Protein AF-A0A2M7Y7U0-F1 (afdb_monomer_lite)

pLDDT: mean 87.21, std 17.83, range [38.22, 98.69]

Structure (mmCIF, N/CA/C/O backbone):
data_AF-A0A2M7Y7U0-F1
#
_entry.id   AF-A0A2M7Y7U0-F1
#
loop_
_atom_site.group_PDB
_atom_site.id
_atom_site.type_symbol
_atom_site.label_atom_id
_atom_site.label_alt_id
_atom_site.label_comp_id
_atom_site.label_asym_id
_atom_site.label_entity_id
_atom_site.label_seq_id
_atom_site.pdbx_PDB_ins_code
_atom_site.Cartn_x
_atom_site.Cartn_y
_atom_site.Cartn_z
_atom_site.occupancy
_atom_site.B_iso_or_equiv
_atom_site.auth_seq_id
_atom_site.auth_comp_id
_atom_site.auth_asym_id
_atom_site.auth_atom_id
_atom_site.pdbx_PDB_model_num
ATOM 1 N N . MET A 1 1 ? -38.685 78.763 35.227 1.00 42.66 1 MET A N 1
ATOM 2 C CA . MET A 1 1 ? -39.123 77.569 34.474 1.00 42.66 1 MET A CA 1
ATOM 3 C C . MET A 1 1 ? -37.914 77.037 33.711 1.00 42.66 1 MET A C 1
ATOM 5 O O . MET A 1 1 ? -37.589 77.558 32.658 1.00 42.66 1 MET A O 1
ATOM 9 N N . PHE A 1 2 ? -37.177 76.101 34.312 1.00 38.22 2 PHE A N 1
ATOM 10 C CA . PHE A 1 2 ? -35.985 75.460 33.735 1.00 38.22 2 PHE A CA 1
ATOM 11 C C . PHE A 1 2 ? -36.351 74.015 33.364 1.00 38.22 2 PHE A C 1
ATOM 13 O O . PHE A 1 2 ? -36.907 73.332 34.226 1.00 38.22 2 PHE A O 1
ATOM 20 N N . PRO A 1 3 ? -36.079 73.515 32.145 1.00 48.22 3 PRO A N 1
ATOM 21 C CA . PRO A 1 3 ? -36.340 72.117 31.837 1.00 48.22 3 PRO A CA 1
ATOM 22 C C . PRO A 1 3 ? -35.183 71.221 32.308 1.00 48.22 3 PRO A C 1
ATOM 24 O O . PRO A 1 3 ? -34.016 71.432 31.979 1.00 48.22 3 PRO A O 1
ATOM 27 N N . MET A 1 4 ? -35.547 70.201 33.086 1.00 42.66 4 MET A N 1
ATOM 28 C CA . MET A 1 4 ? -34.700 69.107 33.566 1.00 42.66 4 MET A CA 1
ATOM 29 C C . MET A 1 4 ? -34.208 68.247 32.388 1.00 42.66 4 MET A C 1
ATOM 31 O O . MET A 1 4 ? -35.008 67.704 31.625 1.00 42.66 4 MET A O 1
ATOM 35 N N . LYS A 1 5 ? -32.887 68.092 32.255 1.00 38.41 5 LYS A N 1
ATOM 36 C CA . LYS A 1 5 ? -32.236 67.154 31.324 1.00 38.41 5 LYS A CA 1
ATOM 37 C C . LYS A 1 5 ? -32.428 65.719 31.835 1.00 38.41 5 LYS A C 1
ATOM 39 O O . LYS A 1 5 ? -31.936 65.381 32.907 1.00 38.41 5 LYS A O 1
ATOM 44 N N . LYS A 1 6 ? -33.128 64.873 31.074 1.00 44.12 6 LYS A N 1
ATOM 45 C CA . LYS A 1 6 ? -33.209 63.423 31.324 1.00 44.12 6 LYS A CA 1
ATOM 46 C C . LYS A 1 6 ? -31.937 62.763 30.782 1.00 44.12 6 LYS A C 1
ATOM 48 O O . LYS A 1 6 ? -31.670 62.853 29.588 1.00 44.12 6 LYS A O 1
ATOM 53 N N . ILE A 1 7 ? -31.151 62.135 31.653 1.00 47.06 7 ILE A N 1
ATOM 54 C CA . ILE A 1 7 ? -29.975 61.345 31.269 1.00 47.06 7 ILE A CA 1
ATOM 55 C C . ILE A 1 7 ? -30.463 59.934 30.930 1.00 47.06 7 ILE A C 1
ATOM 57 O O . ILE A 1 7 ? -31.033 59.254 31.780 1.00 47.06 7 ILE A O 1
ATOM 61 N N . LEU A 1 8 ? -30.274 59.516 29.679 1.00 44.09 8 LEU A N 1
ATOM 62 C CA . LEU A 1 8 ? -30.563 58.164 29.206 1.00 44.09 8 LEU A CA 1
ATOM 63 C C . LEU A 1 8 ? -29.314 57.300 29.456 1.00 44.09 8 LEU A C 1
ATOM 65 O O . LEU A 1 8 ? -28.297 57.480 28.790 1.00 44.09 8 LEU A O 1
ATOM 69 N N . ALA A 1 9 ? -29.360 56.395 30.433 1.00 41.88 9 ALA A N 1
ATOM 70 C CA . ALA A 1 9 ? -28.296 55.418 30.651 1.00 41.88 9 ALA A CA 1
ATOM 71 C C . ALA A 1 9 ? -28.476 54.258 29.657 1.00 41.88 9 ALA A C 1
ATOM 73 O O . ALA A 1 9 ? -29.446 53.511 29.748 1.00 41.88 9 ALA A O 1
ATOM 74 N N . SER A 1 10 ? -27.569 54.133 28.686 1.00 42.41 10 SER A N 1
ATOM 75 C CA . SER A 1 10 ? -27.528 52.991 27.764 1.00 42.41 10 SER A CA 1
ATOM 76 C C . SER A 1 10 ? -26.627 51.904 28.342 1.00 42.41 10 SER A C 1
ATOM 78 O O . SER A 1 10 ? -25.429 52.117 28.516 1.00 42.41 10 SER A O 1
ATOM 80 N N . THR A 1 11 ? -27.195 50.742 28.652 1.00 45.94 11 THR A N 1
ATOM 81 C CA . THR A 1 11 ? -26.442 49.556 29.072 1.00 45.94 11 THR A CA 1
ATOM 82 C C . THR A 1 11 ? -25.907 48.851 27.827 1.00 45.94 11 THR A C 1
ATOM 84 O O . THR A 1 11 ? -26.670 48.269 27.062 1.00 45.94 11 THR A O 1
ATOM 87 N N . VAL A 1 12 ? -24.594 48.908 27.602 1.00 49.81 12 VAL A N 1
ATOM 88 C CA . VAL A 1 12 ? -23.922 48.082 26.590 1.00 49.81 12 VAL A CA 1
ATOM 89 C C . VAL A 1 12 ? -23.728 46.690 27.188 1.00 49.81 12 VAL A C 1
ATOM 91 O O . VAL A 1 12 ? -22.936 46.514 28.112 1.00 49.81 12 VAL A O 1
ATOM 94 N N . ALA A 1 13 ? -24.471 45.703 26.689 1.00 49.19 13 ALA A N 1
ATOM 95 C CA . ALA A 1 13 ? -24.223 44.298 26.988 1.00 49.19 13 ALA A CA 1
ATOM 96 C C . ALA A 1 13 ? -23.039 43.819 26.137 1.00 49.19 13 ALA A C 1
ATOM 98 O O . ALA A 1 13 ? -23.137 43.702 24.916 1.00 49.19 13 ALA A O 1
ATOM 99 N N . LEU A 1 14 ? -21.904 43.580 26.788 1.00 46.22 14 LEU A N 1
ATOM 100 C CA . LEU A 1 14 ? -20.705 43.041 26.161 1.00 46.22 14 LEU A CA 1
ATOM 101 C C . LEU A 1 14 ? -20.873 41.518 26.024 1.00 46.22 14 LEU A C 1
ATOM 103 O O . LEU A 1 14 ? -20.758 40.792 27.010 1.00 46.22 14 LEU A O 1
ATOM 107 N N . LEU A 1 15 ? -21.181 41.031 24.815 1.00 49.97 15 LEU A N 1
ATOM 108 C CA . LEU A 1 15 ? -21.074 39.604 24.501 1.00 49.97 15 LEU A CA 1
ATOM 109 C C . LEU A 1 15 ? -19.588 39.227 24.517 1.00 49.97 15 LEU A C 1
ATOM 111 O O . LEU A 1 15 ? -18.849 39.530 23.582 1.00 49.97 15 LEU A O 1
ATOM 115 N N . MET A 1 16 ? -19.150 38.561 25.581 1.00 54.00 16 MET A N 1
ATOM 116 C CA . MET A 1 16 ? -17.858 37.885 25.597 1.00 54.00 16 MET A CA 1
ATOM 117 C C . MET A 1 16 ? -17.979 36.612 24.757 1.00 54.00 16 MET A C 1
ATOM 119 O O . MET A 1 16 ? -18.602 35.640 25.183 1.00 54.00 16 MET A O 1
ATOM 123 N N . ALA A 1 17 ? -17.403 36.616 23.556 1.00 58.66 17 ALA A N 1
ATOM 124 C CA . ALA A 1 17 ? -17.179 35.390 22.803 1.00 58.66 17 ALA A CA 1
ATOM 125 C C . ALA A 1 17 ? -16.131 34.556 23.556 1.00 58.66 17 ALA A C 1
ATOM 127 O O . ALA A 1 17 ? -14.958 34.925 23.612 1.00 58.66 17 ALA A O 1
ATOM 128 N N . ALA A 1 18 ? -16.560 33.460 24.182 1.00 58.12 18 ALA A N 1
ATOM 129 C CA . ALA A 1 18 ? -15.629 32.510 24.770 1.00 58.12 18 ALA A CA 1
ATOM 130 C C . ALA A 1 18 ? -14.820 31.836 23.642 1.00 58.12 18 ALA A C 1
ATOM 132 O O . ALA A 1 18 ? -15.411 31.423 22.639 1.00 58.12 18 ALA A O 1
ATOM 133 N N . PRO A 1 19 ? -13.489 31.709 23.771 1.00 55.38 19 PRO A N 1
ATOM 134 C CA . PRO A 1 19 ? -12.697 30.951 22.815 1.00 55.38 19 PRO A CA 1
ATOM 135 C C . PRO A 1 19 ? -13.148 29.484 22.836 1.00 55.38 19 PRO A C 1
ATOM 137 O O . PRO A 1 19 ? -13.142 28.839 23.884 1.00 55.38 19 PRO A O 1
ATOM 140 N N . SER A 1 20 ? -13.550 28.952 21.679 1.00 56.59 20 SER A N 1
ATOM 141 C CA . SER A 1 20 ? -13.711 27.505 21.511 1.00 56.59 20 SER A CA 1
ATOM 142 C C . SER A 1 20 ? -12.334 26.858 21.590 1.00 56.59 20 SER A C 1
ATOM 144 O O . SER A 1 20 ? -11.512 27.025 20.693 1.00 56.59 20 SER A O 1
ATOM 146 N N . PHE A 1 21 ? -12.074 26.122 22.666 1.00 58.19 21 PHE A N 1
ATOM 147 C CA . PHE A 1 21 ? -10.962 25.182 22.706 1.00 58.19 21 PHE A CA 1
ATOM 148 C C . PHE A 1 21 ? -11.354 23.953 21.882 1.00 58.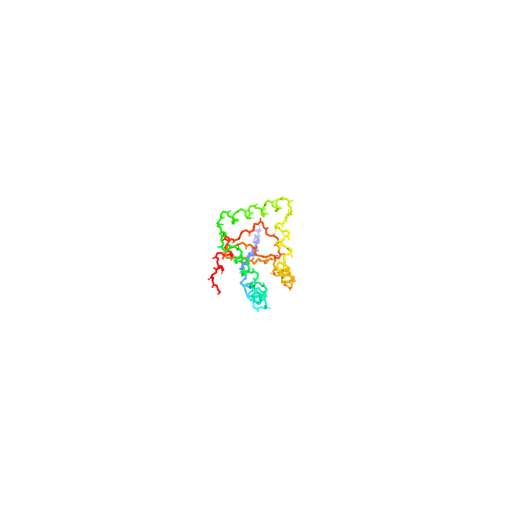19 21 PHE A C 1
ATOM 150 O O . PHE A 1 21 ? -12.390 23.344 22.142 1.00 58.19 21 PHE A O 1
ATOM 157 N N . ALA A 1 22 ? -10.539 23.589 20.889 1.00 58.53 22 ALA A N 1
ATOM 158 C CA . ALA A 1 22 ? -10.675 22.304 20.214 1.00 58.53 22 ALA A CA 1
ATOM 159 C C . ALA A 1 22 ? -10.542 21.191 21.267 1.00 58.53 22 ALA A C 1
ATOM 161 O O . ALA A 1 22 ? -9.503 21.059 21.914 1.00 58.53 22 ALA A O 1
ATOM 162 N N . SER A 1 23 ? -11.615 20.439 21.498 1.00 58.38 23 SER A N 1
ATOM 163 C CA . SER A 1 23 ? -11.647 19.377 22.501 1.00 58.38 23 SER A CA 1
ATOM 164 C C . SER A 1 23 ? -10.679 18.253 22.128 1.00 58.38 23 SER A C 1
ATOM 166 O O . SER A 1 23 ? -10.676 17.811 20.983 1.00 58.38 23 SER A O 1
ATOM 168 N N . THR A 1 24 ? -9.934 17.710 23.092 1.00 59.53 24 THR A N 1
ATOM 169 C CA . THR A 1 24 ? -9.124 16.478 22.949 1.00 59.53 24 THR A CA 1
ATOM 170 C C . THR A 1 24 ? -9.960 15.204 22.741 1.00 59.53 24 THR A C 1
ATOM 172 O O . THR A 1 24 ? -9.412 14.112 22.622 1.00 59.53 24 THR A O 1
ATOM 175 N N . ASP A 1 25 ? -11.285 15.336 22.676 1.00 74.12 25 ASP A N 1
ATOM 176 C CA . ASP A 1 25 ? -12.274 14.255 22.616 1.00 74.12 25 ASP A CA 1
ATOM 177 C C . ASP A 1 25 ? -12.074 13.309 21.413 1.00 74.12 25 ASP A C 1
ATOM 179 O O . ASP A 1 25 ? -12.295 12.100 21.505 1.00 74.12 25 ASP A O 1
ATOM 183 N N . TYR A 1 26 ? -11.539 13.826 20.299 1.00 82.56 26 TYR A N 1
ATOM 184 C CA . TYR A 1 26 ? -11.230 13.017 19.116 1.00 82.56 26 TYR A CA 1
ATOM 185 C C . TYR A 1 26 ? -10.093 12.013 19.353 1.00 82.56 26 TYR A C 1
ATOM 187 O O . TYR A 1 26 ? -10.113 10.935 18.765 1.00 82.56 26 TYR A O 1
ATOM 195 N N . VAL A 1 27 ? -9.124 12.316 20.229 1.00 88.44 27 VAL A N 1
ATOM 196 C CA . VAL A 1 27 ? -8.002 11.403 20.516 1.00 88.44 27 VAL A CA 1
ATOM 197 C C . VAL A 1 27 ? -8.529 10.129 21.166 1.00 88.44 27 VAL A C 1
ATOM 199 O O . VAL A 1 27 ? -8.245 9.036 20.689 1.00 88.44 27 VAL A O 1
ATOM 202 N N . SER A 1 28 ? -9.384 10.261 22.186 1.00 89.12 28 SER A N 1
ATOM 203 C CA . S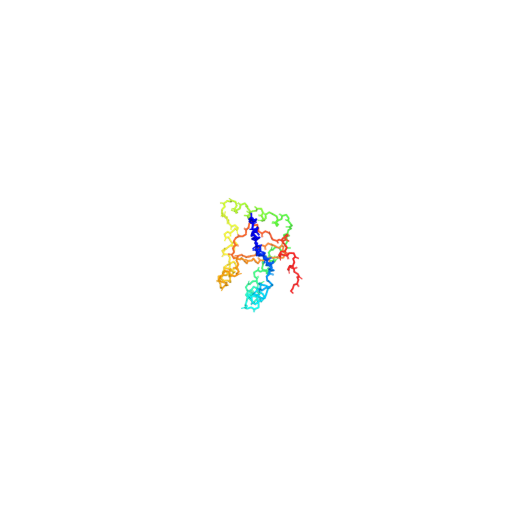ER A 1 28 ? -9.992 9.102 22.851 1.00 89.12 28 SER A CA 1
ATOM 204 C C . SER A 1 28 ? -10.885 8.295 21.903 1.00 89.12 28 SER A C 1
ATOM 206 O O . SER A 1 28 ? -10.927 7.067 21.983 1.00 89.12 28 SER A O 1
ATOM 208 N N . ALA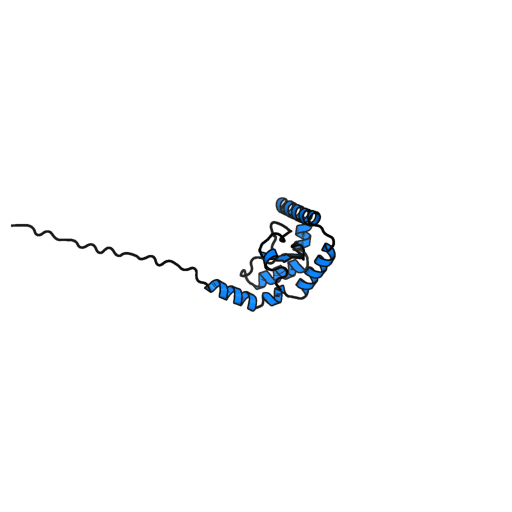 A 1 29 ? -11.595 8.961 20.986 1.00 89.69 29 ALA A N 1
ATOM 209 C CA . ALA A 1 29 ? -12.388 8.280 19.966 1.00 89.69 29 ALA A CA 1
ATOM 210 C C . ALA A 1 29 ? -11.509 7.452 19.009 1.00 89.69 29 ALA A C 1
ATOM 212 O O . ALA A 1 29 ? -11.833 6.295 18.737 1.00 89.69 29 ALA A O 1
ATOM 213 N N . ILE A 1 30 ? -10.375 8.000 18.560 1.00 90.44 30 ILE A N 1
ATOM 214 C CA . ILE A 1 30 ? -9.406 7.289 17.711 1.00 90.44 30 ILE A CA 1
ATOM 215 C C . ILE A 1 30 ? -8.767 6.123 18.474 1.00 90.44 30 ILE A C 1
ATOM 217 O O . ILE A 1 30 ? -8.688 5.017 17.945 1.00 90.44 30 ILE A O 1
ATOM 221 N N . GLU A 1 31 ? -8.366 6.318 19.731 1.00 91.38 31 GLU A N 1
ATOM 222 C CA . GLU A 1 31 ? -7.812 5.243 20.566 1.00 91.38 31 GLU A CA 1
ATOM 223 C C . GLU A 1 31 ? -8.798 4.079 20.719 1.00 91.38 31 GLU A C 1
ATOM 225 O O . GLU A 1 31 ? -8.415 2.915 20.585 1.00 91.38 31 GLU A O 1
ATOM 230 N N . LYS A 1 32 ? -10.083 4.382 20.937 1.00 91.44 32 LYS A N 1
ATOM 231 C CA . LYS A 1 32 ? -11.149 3.373 20.997 1.00 91.44 32 LYS A CA 1
ATOM 232 C C . LYS A 1 32 ? -11.356 2.670 19.661 1.00 91.44 32 LYS A C 1
ATOM 234 O O . LYS A 1 32 ? -11.551 1.462 19.671 1.00 91.44 32 LYS A O 1
ATOM 239 N N . LEU A 1 33 ? -11.296 3.382 18.536 1.00 91.38 33 LEU A N 1
ATOM 240 C CA . LEU A 1 33 ? -11.374 2.778 17.202 1.00 91.38 33 LEU A CA 1
ATOM 241 C C . LEU A 1 33 ? -10.224 1.784 16.981 1.00 91.38 33 LEU A C 1
ATOM 243 O O . LEU A 1 33 ? -10.451 0.641 16.585 1.00 91.38 33 LEU A O 1
ATOM 247 N N . VAL A 1 34 ? -8.993 2.193 17.306 1.00 90.69 34 VAL A N 1
ATOM 248 C CA . VAL A 1 34 ? -7.797 1.347 17.180 1.00 90.69 34 VAL A CA 1
ATOM 249 C C . VAL A 1 34 ? -7.901 0.113 18.079 1.00 90.69 34 VAL A C 1
ATOM 251 O O . VAL A 1 34 ? -7.676 -1.010 17.617 1.00 90.69 34 VAL A O 1
ATOM 254 N N . ALA A 1 35 ? -8.277 0.301 19.346 1.00 90.06 35 ALA A N 1
ATOM 255 C CA . ALA A 1 35 ? -8.461 -0.784 20.310 1.00 90.06 35 ALA A CA 1
ATOM 256 C C . ALA A 1 35 ? -9.682 -1.670 20.001 1.00 90.06 35 ALA A C 1
ATOM 258 O O . ALA A 1 35 ? -9.709 -2.837 20.385 1.00 90.06 35 ALA A O 1
ATOM 259 N N . GLY A 1 36 ? -10.678 -1.129 19.298 1.00 88.19 36 GLY A N 1
ATOM 260 C CA . GLY A 1 36 ? -11.968 -1.754 19.008 1.00 88.19 36 GLY A CA 1
ATOM 261 C C . GLY A 1 36 ? -11.964 -2.768 17.866 1.00 88.19 36 GLY A C 1
ATOM 262 O O . GLY A 1 36 ? -13.024 -3.267 17.507 1.00 88.19 36 GLY A O 1
ATOM 263 N N . GLY A 1 37 ? -10.800 -3.088 17.297 1.00 87.62 37 GLY A N 1
ATOM 264 C CA . GLY A 1 37 ? -10.657 -4.147 16.294 1.00 87.62 37 GLY A CA 1
ATOM 265 C C . GLY A 1 37 ? -9.713 -3.788 15.157 1.00 87.62 37 GLY A C 1
ATOM 266 O O . GLY A 1 37 ? -9.014 -4.672 14.664 1.00 87.62 37 GLY A O 1
ATOM 267 N N . LEU A 1 38 ? -9.592 -2.497 14.824 1.00 92.00 38 LEU A N 1
ATOM 268 C CA . LEU A 1 38 ? -8.775 -2.041 13.697 1.00 92.00 38 LEU A CA 1
ATOM 269 C C . LEU A 1 38 ? -7.321 -2.522 13.813 1.00 92.00 38 LEU A C 1
ATOM 271 O O . LEU A 1 38 ? -6.757 -2.998 12.831 1.00 92.00 38 LEU A O 1
ATOM 275 N N . LYS A 1 39 ? -6.732 -2.497 15.020 1.00 91.75 39 LYS A N 1
ATOM 276 C CA . LYS A 1 39 ? -5.371 -3.015 15.249 1.00 91.75 39 LYS A CA 1
ATOM 277 C C . LYS A 1 39 ? -5.227 -4.498 14.884 1.00 91.75 39 LYS A C 1
ATOM 279 O O . LYS A 1 39 ? -4.209 -4.890 14.322 1.00 91.75 39 LYS A O 1
ATOM 284 N N . ALA A 1 40 ? -6.215 -5.326 15.218 1.00 93.62 40 ALA A N 1
ATOM 285 C CA . ALA A 1 40 ? -6.175 -6.755 14.915 1.00 93.62 40 ALA A CA 1
ATOM 286 C C . ALA A 1 40 ? -6.366 -7.017 13.414 1.00 93.62 40 ALA A C 1
ATOM 288 O O . ALA A 1 40 ? -5.718 -7.902 12.859 1.00 93.62 40 ALA A O 1
ATOM 289 N N . GLU A 1 41 ? -7.208 -6.225 12.751 1.00 95.44 41 GLU A N 1
ATOM 290 C CA . GLU A 1 41 ? -7.464 -6.342 11.314 1.00 95.44 41 GLU A CA 1
ATOM 291 C C . GLU A 1 41 ? -6.237 -5.967 10.474 1.00 95.44 41 GLU A C 1
ATOM 293 O O . GLU A 1 41 ? -5.896 -6.696 9.542 1.00 95.44 41 GLU A O 1
ATOM 298 N N . ILE A 1 42 ? -5.518 -4.894 10.821 1.00 89.88 42 ILE A N 1
ATOM 299 C CA . ILE A 1 42 ? -4.288 -4.512 10.102 1.00 89.88 42 ILE A CA 1
ATOM 300 C C . ILE A 1 42 ? -3.094 -5.423 10.431 1.00 89.88 42 ILE A C 1
ATOM 302 O O . ILE A 1 42 ? -2.148 -5.500 9.654 1.00 89.88 42 ILE A O 1
ATOM 306 N N . ALA A 1 43 ? -3.142 -6.154 11.550 1.00 92.06 43 ALA A N 1
ATOM 307 C CA . ALA A 1 43 ? -2.145 -7.160 11.927 1.00 92.06 43 ALA A CA 1
ATOM 308 C C . ALA A 1 43 ? -2.524 -8.588 11.482 1.00 92.06 43 ALA A C 1
ATOM 310 O O . ALA A 1 43 ? -1.886 -9.560 11.900 1.00 92.06 43 ALA A O 1
ATOM 311 N N . ALA A 1 44 ? -3.571 -8.741 10.666 1.00 96.44 44 ALA A N 1
ATOM 312 C CA . ALA A 1 44 ? -4.061 -10.048 10.256 1.00 96.44 44 ALA A CA 1
ATOM 313 C C . ALA A 1 44 ? -3.000 -10.842 9.465 1.00 96.44 44 ALA A C 1
ATOM 315 O O . ALA A 1 44 ? -2.209 -10.256 8.719 1.00 96.44 44 ALA A O 1
ATOM 316 N N . PRO A 1 45 ? -3.001 -12.190 9.543 1.00 96.50 45 PRO A N 1
ATOM 317 C CA . PRO A 1 45 ? -2.015 -13.021 8.849 1.00 96.50 45 PRO A CA 1
ATOM 318 C C . PRO A 1 45 ? -1.911 -12.763 7.341 1.00 96.50 45 PRO A C 1
ATOM 320 O O . PRO A 1 45 ? -0.813 -12.826 6.797 1.00 96.50 45 PRO A O 1
ATOM 323 N N . VAL A 1 46 ? -3.029 -12.433 6.682 1.00 96.12 46 VAL A N 1
ATOM 324 C CA . VAL A 1 46 ? -3.063 -12.100 5.247 1.00 96.12 46 VAL A CA 1
ATOM 325 C C . VAL A 1 46 ? -2.251 -10.842 4.922 1.00 96.12 46 VAL A C 1
ATOM 327 O O . VAL A 1 46 ? -1.528 -10.825 3.931 1.00 96.12 46 VAL A O 1
ATOM 330 N N . VAL A 1 47 ? -2.292 -9.829 5.795 1.00 97.25 47 VAL A N 1
ATOM 331 C CA . VAL A 1 47 ? -1.523 -8.585 5.645 1.00 97.25 47 VAL A CA 1
ATOM 332 C C . VAL A 1 47 ? -0.033 -8.880 5.773 1.00 97.25 47 VAL A C 1
ATOM 334 O O . VAL A 1 47 ? 0.764 -8.520 4.910 1.00 97.25 47 VAL A O 1
ATOM 337 N N . LEU A 1 48 ? 0.348 -9.607 6.827 1.00 96.19 48 LEU A N 1
ATOM 338 C CA . LEU A 1 48 ? 1.747 -9.948 7.087 1.00 96.19 48 LEU A CA 1
ATOM 339 C C . LEU A 1 48 ? 2.339 -10.856 6.002 1.00 96.19 48 LEU A C 1
ATOM 341 O O . LEU A 1 48 ? 3.522 -10.736 5.688 1.00 96.19 48 LEU A O 1
ATOM 345 N N . ALA A 1 49 ? 1.545 -11.776 5.451 1.00 97.31 49 ALA A N 1
ATOM 346 C CA . ALA A 1 49 ? 1.969 -12.632 4.351 1.00 97.31 49 ALA A CA 1
ATOM 347 C C . ALA A 1 49 ? 2.256 -11.812 3.085 1.00 97.31 49 ALA A C 1
ATOM 349 O O . ALA A 1 49 ? 3.346 -11.946 2.534 1.00 97.31 49 ALA A O 1
ATOM 350 N N . ALA A 1 50 ? 1.344 -10.913 2.700 1.00 97.94 50 ALA A N 1
ATOM 351 C CA . ALA A 1 50 ? 1.509 -10.058 1.526 1.00 97.94 50 ALA A CA 1
ATOM 352 C C . ALA A 1 50 ? 2.753 -9.156 1.632 1.00 97.94 50 ALA A C 1
ATOM 354 O O . ALA A 1 50 ? 3.547 -9.084 0.698 1.00 97.94 50 ALA A O 1
ATOM 355 N N . ILE A 1 51 ? 2.984 -8.538 2.800 1.00 97.50 51 ILE A N 1
ATOM 356 C CA . ILE A 1 51 ? 4.188 -7.724 3.042 1.00 97.50 51 ILE A CA 1
ATOM 357 C C . ILE A 1 51 ? 5.457 -8.564 2.870 1.00 97.50 51 ILE A C 1
ATOM 359 O O . ILE A 1 51 ? 6.410 -8.131 2.230 1.00 97.50 51 ILE A O 1
ATOM 363 N N . ARG A 1 52 ? 5.500 -9.768 3.455 1.00 97.88 52 ARG A N 1
ATOM 364 C CA . ARG A 1 52 ? 6.681 -10.645 3.373 1.00 97.88 52 ARG A CA 1
ATOM 365 C C . ARG A 1 52 ? 6.957 -11.100 1.947 1.00 97.88 52 ARG A C 1
ATOM 367 O O . ARG A 1 52 ? 8.118 -11.145 1.555 1.00 97.88 52 ARG A O 1
ATOM 374 N N . GLU A 1 53 ? 5.910 -11.438 1.206 1.00 98.38 53 GLU A N 1
ATOM 375 C CA . GLU A 1 53 ? 6.015 -11.839 -0.191 1.00 98.38 53 GLU A CA 1
ATOM 376 C C . GLU A 1 53 ? 6.582 -10.703 -1.046 1.00 98.38 53 GLU A C 1
ATOM 378 O O . GLU A 1 53 ? 7.609 -10.895 -1.698 1.00 98.38 53 GLU A O 1
ATOM 383 N N . GLN A 1 54 ? 5.999 -9.504 -0.967 1.00 98.50 54 GLN A N 1
ATOM 384 C CA . GLN A 1 54 ? 6.493 -8.364 -1.738 1.00 98.50 54 GLN A CA 1
ATOM 385 C C . GLN A 1 54 ? 7.901 -7.942 -1.298 1.00 98.50 54 GLN A C 1
ATOM 387 O O . GLN A 1 54 ? 8.753 -7.687 -2.142 1.00 98.50 54 GLN A O 1
ATOM 392 N N . ASN A 1 55 ? 8.208 -7.968 0.003 1.00 98.44 55 ASN A N 1
ATOM 393 C CA . ASN A 1 55 ? 9.567 -7.718 0.492 1.00 98.44 55 ASN A CA 1
ATOM 394 C C . ASN A 1 55 ? 10.596 -8.665 -0.133 1.00 98.44 55 ASN A C 1
ATOM 396 O O . ASN A 1 55 ? 11.690 -8.227 -0.479 1.00 98.44 55 ASN A O 1
ATOM 400 N N . ALA A 1 56 ? 10.262 -9.950 -0.278 1.00 98.38 56 ALA A N 1
ATOM 401 C CA . ALA A 1 56 ? 11.154 -10.918 -0.905 1.00 98.38 56 ALA A CA 1
ATOM 402 C C . ALA A 1 56 ? 11.346 -10.631 -2.403 1.00 98.38 56 ALA A C 1
ATOM 404 O O . ALA A 1 56 ? 12.467 -10.725 -2.899 1.00 98.38 56 ALA A O 1
ATOM 405 N N . GLN A 1 57 ? 10.279 -10.243 -3.107 1.00 98.06 57 GLN A N 1
ATOM 406 C CA . GLN A 1 57 ? 10.338 -9.864 -4.524 1.00 98.06 57 GLN A CA 1
ATOM 407 C C . GLN A 1 57 ? 11.142 -8.574 -4.742 1.00 98.06 57 GLN A C 1
ATOM 409 O O . GLN A 1 57 ? 11.883 -8.457 -5.716 1.00 98.06 57 GLN A O 1
ATOM 414 N N . HIS A 1 58 ? 11.035 -7.625 -3.814 1.00 98.25 58 HIS A N 1
ATOM 415 C CA . HIS A 1 58 ? 11.650 -6.303 -3.906 1.00 98.25 58 HIS A CA 1
ATOM 416 C C . HIS A 1 58 ? 13.033 -6.206 -3.248 1.00 98.25 58 HIS A C 1
ATOM 418 O O . HIS A 1 58 ? 13.636 -5.138 -3.252 1.00 98.25 58 HIS A O 1
ATOM 424 N N . ALA A 1 59 ? 13.576 -7.307 -2.720 1.00 97.56 59 ALA A N 1
ATOM 425 C CA . ALA A 1 59 ? 14.818 -7.306 -1.940 1.00 97.56 59 ALA A CA 1
ATOM 426 C C . ALA A 1 59 ? 16.053 -6.773 -2.695 1.00 97.56 59 ALA A C 1
ATOM 428 O O . ALA A 1 59 ? 17.028 -6.365 -2.067 1.00 97.56 59 ALA A O 1
ATOM 429 N N . ALA A 1 60 ? 16.033 -6.818 -4.031 1.00 97.31 60 ALA A N 1
ATOM 430 C CA . ALA A 1 60 ? 17.126 -6.371 -4.894 1.00 97.31 60 ALA A CA 1
ATOM 431 C C . ALA A 1 60 ? 16.834 -5.049 -5.623 1.00 97.31 60 ALA A C 1
ATOM 433 O O . ALA A 1 60 ? 17.637 -4.638 -6.461 1.00 97.31 60 ALA A O 1
ATOM 434 N N . LEU A 1 61 ? 15.692 -4.409 -5.355 1.00 98.25 61 LEU A N 1
ATOM 435 C CA . LEU A 1 61 ? 15.371 -3.134 -5.979 1.00 98.25 61 LEU A CA 1
ATOM 436 C C . LEU A 1 61 ? 16.216 -2.019 -5.374 1.00 98.25 61 LEU A C 1
ATOM 438 O O . LEU A 1 61 ? 16.367 -1.915 -4.158 1.00 98.25 61 LEU A O 1
ATOM 442 N N . ASP A 1 62 ? 16.748 -1.174 -6.246 1.00 98.00 62 ASP A N 1
ATOM 443 C CA . ASP A 1 62 ? 17.377 0.074 -5.853 1.00 98.00 62 ASP A CA 1
ATOM 444 C C . ASP A 1 62 ? 16.376 1.236 -5.925 1.00 98.00 62 ASP A C 1
ATOM 446 O O . ASP A 1 62 ? 15.231 1.094 -6.366 1.00 98.00 62 ASP A O 1
ATOM 450 N N . GLN A 1 63 ? 16.819 2.415 -5.488 1.00 97.75 63 GLN A N 1
ATOM 451 C CA . GLN A 1 63 ? 15.980 3.610 -5.502 1.00 97.75 63 GLN A CA 1
ATOM 452 C C . GLN A 1 63 ? 15.538 3.992 -6.921 1.00 97.75 63 GLN A C 1
ATOM 454 O O . GLN A 1 63 ? 14.419 4.452 -7.104 1.00 97.75 63 GLN A O 1
ATOM 459 N N . ALA A 1 64 ? 16.374 3.769 -7.940 1.00 98.38 64 ALA A N 1
ATOM 460 C CA . ALA A 1 64 ? 16.010 4.103 -9.312 1.00 98.38 64 ALA A CA 1
ATOM 461 C C . ALA A 1 64 ? 14.837 3.242 -9.810 1.00 98.38 64 ALA A C 1
ATOM 463 O O . ALA A 1 64 ? 13.960 3.744 -10.515 1.00 98.38 64 ALA A O 1
ATOM 464 N N . ALA A 1 65 ? 14.787 1.966 -9.422 1.00 98.50 65 ALA A N 1
ATOM 465 C CA . ALA A 1 65 ? 13.653 1.096 -9.709 1.00 98.50 65 ALA A CA 1
ATOM 466 C C . ALA A 1 65 ? 12.389 1.495 -8.923 1.00 98.50 65 ALA A C 1
ATOM 468 O O . ALA A 1 65 ? 11.296 1.477 -9.493 1.00 98.50 65 ALA A O 1
ATOM 469 N N . VAL A 1 66 ? 12.529 1.896 -7.653 1.00 98.56 66 VAL A N 1
ATOM 470 C CA . VAL A 1 66 ? 11.432 2.456 -6.833 1.00 98.56 66 VAL A CA 1
ATOM 471 C C . VAL A 1 66 ? 10.834 3.694 -7.505 1.00 98.56 66 VAL A C 1
ATOM 473 O O . VAL A 1 66 ? 9.628 3.738 -7.754 1.00 98.56 66 VAL A O 1
ATOM 476 N N . ASP A 1 67 ? 11.681 4.650 -7.885 1.00 98.44 67 ASP A N 1
ATOM 477 C CA . ASP A 1 67 ? 11.269 5.886 -8.551 1.00 98.44 67 ASP A CA 1
ATOM 478 C C . ASP A 1 67 ? 10.597 5.596 -9.903 1.00 98.44 67 ASP A C 1
ATOM 480 O O . ASP A 1 67 ? 9.614 6.240 -10.271 1.00 98.44 67 ASP A O 1
ATOM 484 N N . ALA A 1 68 ? 11.091 4.606 -10.656 1.00 98.62 68 ALA A N 1
ATOM 485 C CA . ALA A 1 68 ? 10.496 4.211 -11.931 1.00 98.62 68 ALA A CA 1
ATOM 486 C C . ALA A 1 68 ? 9.072 3.655 -11.763 1.00 98.62 68 ALA A C 1
ATOM 488 O O . ALA A 1 68 ? 8.183 4.009 -12.542 1.00 98.62 68 ALA A O 1
ATOM 489 N N . MET A 1 69 ? 8.841 2.830 -10.740 1.00 98.62 69 MET A N 1
ATOM 490 C CA . MET A 1 69 ? 7.507 2.318 -10.415 1.00 98.62 69 MET A CA 1
ATOM 491 C C . MET A 1 69 ? 6.560 3.432 -9.963 1.00 98.62 69 MET A C 1
ATOM 493 O O . MET A 1 69 ? 5.406 3.462 -10.393 1.00 98.62 69 MET A O 1
ATOM 497 N N . ASP A 1 70 ? 7.044 4.387 -9.165 1.00 98.62 70 ASP A N 1
ATOM 498 C CA . ASP A 1 70 ? 6.246 5.558 -8.791 1.00 98.62 70 ASP A CA 1
ATOM 499 C C . ASP A 1 70 ? 5.849 6.403 -10.010 1.00 98.62 70 ASP A C 1
ATOM 501 O O . ASP A 1 70 ? 4.681 6.759 -10.198 1.00 98.62 70 ASP A O 1
ATOM 505 N N . LEU A 1 71 ? 6.802 6.668 -10.906 1.00 98.56 71 LEU A N 1
ATOM 506 C CA . LEU A 1 71 ? 6.540 7.401 -12.141 1.00 98.56 71 LEU A CA 1
ATOM 507 C C . LEU A 1 71 ? 5.538 6.675 -13.044 1.00 98.56 71 LEU A C 1
ATOM 509 O O . LEU A 1 71 ? 4.688 7.343 -13.643 1.00 98.56 71 LEU A O 1
ATOM 513 N N . GLN A 1 72 ? 5.610 5.343 -13.130 1.00 98.69 72 GLN A N 1
ATOM 514 C CA . GLN A 1 72 ? 4.635 4.543 -13.869 1.00 98.69 72 GLN A CA 1
ATOM 515 C C . GLN A 1 72 ? 3.233 4.712 -13.278 1.00 98.69 72 GLN A C 1
ATOM 517 O O . GLN A 1 72 ? 2.318 5.102 -14.004 1.00 98.69 72 GLN A O 1
ATOM 522 N N . TRP A 1 73 ? 3.067 4.501 -11.972 1.00 98.62 73 TRP A N 1
ATOM 523 C CA . TRP A 1 73 ? 1.777 4.676 -11.302 1.00 98.62 73 TRP A CA 1
ATOM 524 C C . TRP A 1 73 ? 1.193 6.064 -11.542 1.00 98.62 73 TRP A C 1
ATOM 526 O O . TRP A 1 73 ? 0.044 6.213 -11.952 1.00 98.62 73 TRP A O 1
ATOM 536 N N . ARG A 1 74 ? 2.004 7.109 -11.366 1.00 98.56 74 ARG A N 1
ATOM 537 C CA . ARG A 1 74 ? 1.579 8.496 -11.585 1.00 98.56 74 ARG A CA 1
ATOM 538 C C . ARG A 1 74 ? 1.184 8.768 -13.034 1.00 98.56 74 ARG A C 1
ATOM 540 O O . ARG A 1 74 ? 0.313 9.606 -13.281 1.00 98.56 74 ARG A O 1
ATOM 547 N N . ALA A 1 75 ? 1.824 8.110 -13.998 1.00 98.69 75 ALA A N 1
ATOM 548 C CA . ALA A 1 75 ? 1.425 8.187 -15.398 1.00 98.69 75 ALA A CA 1
ATOM 549 C C . ALA A 1 75 ? 0.060 7.520 -15.626 1.00 98.69 75 ALA A C 1
ATOM 551 O O . ALA A 1 75 ? -0.795 8.118 -16.281 1.00 98.69 75 ALA A O 1
ATOM 552 N N . GLU A 1 76 ? -0.180 6.351 -15.030 1.00 98.62 76 GLU A N 1
ATOM 553 C CA . GLU A 1 76 ? -1.474 5.660 -15.083 1.00 98.62 76 GLU A CA 1
ATOM 554 C C . GLU A 1 76 ? -2.587 6.476 -14.396 1.00 98.62 76 GLU A C 1
ATOM 556 O O . GLU A 1 76 ? -3.667 6.641 -14.960 1.00 98.62 76 GLU A O 1
ATOM 561 N N . ILE A 1 77 ? -2.310 7.117 -13.251 1.00 97.94 77 ILE A N 1
ATOM 562 C CA . ILE A 1 77 ? -3.248 8.043 -12.587 1.00 97.94 77 ILE A CA 1
ATOM 563 C C . ILE A 1 77 ? -3.653 9.181 -13.529 1.00 97.94 77 ILE A C 1
ATOM 565 O O . ILE A 1 77 ? -4.839 9.489 -13.653 1.00 97.94 77 ILE A O 1
ATOM 569 N N . LYS A 1 78 ? -2.685 9.801 -14.216 1.00 98.06 78 LYS A N 1
ATOM 570 C CA . LYS A 1 78 ? -2.951 10.880 -15.186 1.00 98.06 78 LYS A CA 1
ATOM 571 C C . LYS A 1 78 ? -3.750 10.394 -16.394 1.00 98.06 78 LYS A C 1
ATOM 573 O O . LYS A 1 78 ? -4.539 11.165 -16.935 1.00 98.06 78 LYS A O 1
ATOM 578 N N . ALA A 1 79 ? -3.544 9.148 -16.815 1.00 98.00 79 ALA A N 1
ATOM 579 C CA . ALA A 1 79 ? -4.324 8.510 -17.872 1.00 98.00 79 ALA A CA 1
ATOM 580 C C . ALA A 1 79 ? -5.736 8.097 -17.409 1.00 98.00 79 ALA A C 1
ATOM 582 O O . ALA A 1 79 ? -6.593 7.803 -18.240 1.00 98.00 79 ALA A O 1
ATOM 583 N N . GLY A 1 80 ? -5.990 8.114 -16.099 1.00 97.38 80 GLY A N 1
ATOM 584 C CA . GLY A 1 80 ? -7.255 7.761 -15.462 1.00 97.38 80 GLY A CA 1
ATOM 585 C C . GLY A 1 80 ? -7.272 6.340 -14.903 1.00 97.38 80 GLY A C 1
ATOM 586 O O . GLY A 1 80 ? -7.964 6.109 -13.910 1.00 97.38 80 GLY A O 1
ATOM 587 N N . ASP A 1 81 ? -6.503 5.425 -15.495 1.00 96.56 81 ASP A N 1
ATOM 588 C CA . ASP A 1 81 ? -6.295 4.045 -15.052 1.00 96.56 81 ASP A CA 1
ATOM 589 C C . ASP A 1 81 ? -5.084 3.420 -15.778 1.00 96.56 81 ASP A C 1
ATOM 591 O O . ASP A 1 81 ? -4.559 3.997 -16.738 1.00 96.56 81 ASP A O 1
ATOM 595 N N . GLY A 1 82 ? -4.665 2.226 -15.362 1.00 97.94 82 GLY A N 1
ATOM 596 C CA . GLY A 1 82 ? -3.635 1.455 -16.053 1.00 97.94 82 GLY A CA 1
ATOM 597 C C . GLY A 1 82 ? -3.353 0.092 -15.418 1.00 97.94 82 GLY A C 1
ATOM 598 O O . GLY A 1 82 ? -3.937 -0.239 -14.386 1.00 97.94 82 GLY A O 1
ATOM 599 N N . PRO A 1 83 ? -2.498 -0.735 -16.046 1.00 98.38 83 PRO A N 1
ATOM 600 C CA . PRO A 1 83 ? -2.266 -2.105 -15.599 1.00 98.38 83 PRO A CA 1
ATOM 601 C C . PRO A 1 83 ? -1.758 -2.217 -14.159 1.00 98.38 83 PRO A C 1
ATOM 603 O O . PRO A 1 83 ? -2.240 -3.074 -13.425 1.00 98.38 83 PRO A O 1
ATOM 606 N N . MET A 1 84 ? -0.834 -1.353 -13.732 1.00 98.12 84 MET A N 1
ATOM 607 C CA . MET A 1 84 ? -0.264 -1.400 -12.384 1.00 98.12 84 MET A CA 1
ATOM 608 C C . MET A 1 84 ? -1.296 -1.007 -11.321 1.00 98.12 84 MET A C 1
ATOM 610 O O . MET A 1 84 ? -1.394 -1.664 -10.279 1.00 98.12 84 MET A O 1
ATOM 614 N N . ILE A 1 85 ? -2.108 0.020 -11.597 1.00 98.38 85 ILE A N 1
ATOM 615 C CA . ILE A 1 85 ? -3.238 0.407 -10.743 1.00 98.38 85 ILE A CA 1
ATOM 616 C C . ILE A 1 85 ? -4.250 -0.734 -10.672 1.00 98.38 85 ILE A C 1
ATOM 618 O O . ILE A 1 85 ? -4.649 -1.123 -9.575 1.00 98.38 85 ILE A O 1
ATOM 622 N N . GLN A 1 86 ? -4.651 -1.294 -11.814 1.00 98.25 86 GLN A N 1
ATOM 623 C CA . GLN A 1 86 ? -5.622 -2.386 -11.873 1.00 98.25 86 GLN A CA 1
ATOM 624 C C . GLN A 1 86 ? -5.139 -3.609 -11.097 1.00 98.25 86 GLN A C 1
ATOM 626 O O . GLN A 1 86 ? -5.890 -4.140 -10.282 1.00 98.25 86 GLN A O 1
ATOM 631 N N . GLU A 1 87 ? -3.891 -4.026 -11.300 1.00 97.81 87 GLU A N 1
ATOM 632 C CA . GLU A 1 87 ? -3.295 -5.168 -10.611 1.00 97.81 87 GLU A CA 1
ATOM 633 C C . GLU A 1 87 ? -3.244 -4.943 -9.098 1.00 97.81 87 GLU A C 1
ATOM 635 O O . GLU A 1 87 ? -3.760 -5.760 -8.331 1.00 97.81 87 GLU A O 1
ATOM 640 N N . THR A 1 88 ? -2.719 -3.796 -8.661 1.00 98.00 88 THR A N 1
ATOM 641 C CA . THR A 1 88 ? -2.646 -3.448 -7.235 1.00 98.00 88 THR A CA 1
ATOM 642 C C . THR A 1 88 ? -4.039 -3.403 -6.615 1.00 98.00 88 THR A C 1
ATOM 644 O O . THR A 1 88 ? -4.274 -4.002 -5.568 1.00 98.00 88 THR A O 1
ATOM 647 N N . MET A 1 89 ? -5.000 -2.732 -7.254 1.00 98.12 89 MET A N 1
ATOM 648 C CA . MET A 1 89 ? -6.343 -2.550 -6.697 1.00 98.12 89 MET A CA 1
ATOM 649 C C . MET A 1 89 ? -7.209 -3.818 -6.763 1.00 98.12 89 MET A C 1
ATOM 651 O O . MET A 1 89 ? -8.194 -3.903 -6.018 1.00 98.12 89 MET A O 1
ATOM 655 N N . ALA A 1 90 ? -6.873 -4.781 -7.628 1.00 98.00 90 ALA A N 1
ATOM 656 C CA . ALA A 1 90 ? -7.571 -6.061 -7.770 1.00 98.00 90 ALA A CA 1
ATOM 657 C C . ALA A 1 90 ? -6.948 -7.201 -6.948 1.00 98.00 90 ALA A C 1
ATOM 659 O O . ALA A 1 90 ? -7.552 -8.272 -6.845 1.00 98.00 90 ALA A O 1
ATOM 660 N N . ASN A 1 91 ? -5.762 -7.005 -6.364 1.00 97.81 91 ASN A N 1
ATOM 661 C CA . ASN A 1 91 ? -5.099 -8.052 -5.597 1.00 97.81 91 ASN A CA 1
ATOM 662 C C . ASN A 1 91 ? -5.853 -8.393 -4.289 1.00 97.81 91 ASN A C 1
ATOM 664 O O . ASN A 1 91 ? -6.701 -7.644 -3.788 1.00 97.81 91 ASN A O 1
ATOM 668 N N . ALA A 1 92 ? -5.542 -9.563 -3.724 1.00 97.50 92 ALA A N 1
ATOM 669 C CA . ALA A 1 92 ? -6.251 -10.094 -2.559 1.00 97.50 92 ALA A CA 1
ATOM 670 C C . ALA A 1 92 ? -6.117 -9.203 -1.313 1.00 97.50 92 ALA A C 1
ATOM 672 O O . ALA A 1 92 ? -7.054 -9.107 -0.518 1.00 97.50 92 ALA A O 1
ATOM 673 N N . ILE A 1 93 ? -4.968 -8.542 -1.141 1.00 98.12 93 ILE A N 1
ATOM 674 C CA . ILE A 1 93 ? -4.744 -7.668 0.008 1.00 98.12 93 ILE A CA 1
ATOM 675 C C . ILE A 1 93 ? -5.555 -6.373 -0.119 1.00 98.12 93 ILE A C 1
ATOM 677 O O . ILE A 1 93 ? -6.226 -5.999 0.836 1.00 98.12 93 ILE A O 1
ATOM 681 N N . SER A 1 94 ? -5.615 -5.744 -1.291 1.00 98.44 94 SER A N 1
ATOM 682 C CA . SER A 1 94 ? -6.463 -4.575 -1.550 1.00 98.44 94 SER A CA 1
ATOM 683 C C . SER A 1 94 ? -7.946 -4.894 -1.357 1.00 98.44 94 SER A C 1
ATOM 685 O O . SER A 1 94 ? -8.669 -4.099 -0.758 1.00 98.44 94 SER A O 1
ATOM 687 N N . ALA A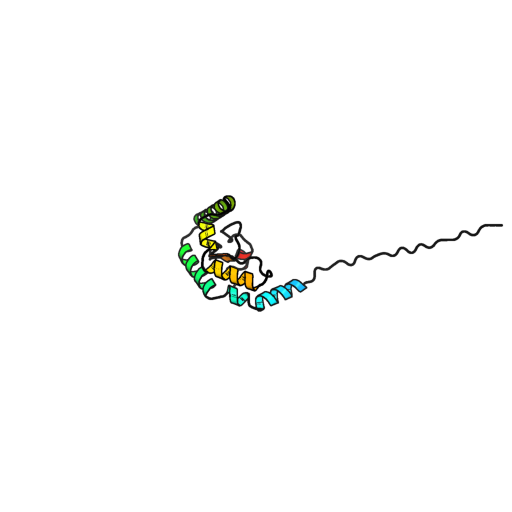 1 95 ? -8.405 -6.077 -1.780 1.00 98.25 95 ALA A N 1
ATOM 688 C CA . ALA A 1 95 ? -9.769 -6.535 -1.502 1.00 98.25 95 ALA A CA 1
ATOM 689 C C . ALA A 1 95 ? -10.044 -6.645 0.010 1.00 98.25 95 ALA A C 1
ATOM 691 O O . ALA A 1 95 ? -11.034 -6.103 0.499 1.00 98.25 95 ALA A O 1
ATOM 692 N N . TYR A 1 96 ? -9.131 -7.259 0.768 1.00 98.38 96 TYR A N 1
ATOM 693 C CA . TYR A 1 96 ? -9.235 -7.333 2.226 1.00 98.38 96 TYR A CA 1
ATOM 694 C C . TYR A 1 96 ? -9.271 -5.944 2.885 1.00 98.38 96 TYR A C 1
ATOM 696 O O . TYR A 1 96 ? -10.074 -5.706 3.787 1.00 98.38 96 TYR A O 1
ATOM 704 N N . LEU A 1 97 ? -8.432 -5.005 2.438 1.00 98.19 97 LEU A N 1
ATOM 705 C CA . LEU A 1 97 ? -8.394 -3.651 2.996 1.00 98.19 97 LEU A CA 1
ATOM 706 C C . LEU A 1 97 ? -9.681 -2.867 2.709 1.00 98.19 97 LEU A C 1
ATOM 708 O O . LEU A 1 97 ? -10.134 -2.132 3.585 1.00 98.19 97 LEU A O 1
ATOM 712 N N . LYS A 1 98 ? -10.305 -3.055 1.539 1.00 98.25 98 LYS A N 1
ATOM 713 C CA . LYS A 1 98 ? -11.634 -2.494 1.228 1.00 98.25 98 LYS A CA 1
ATOM 714 C C . LYS A 1 98 ? -12.703 -3.029 2.176 1.00 98.25 98 LYS A C 1
ATOM 716 O O . LYS A 1 98 ? -13.504 -2.255 2.692 1.00 98.25 98 LYS A O 1
ATOM 721 N N . ASP A 1 99 ? -12.679 -4.329 2.473 1.00 97.56 99 ASP A N 1
ATOM 722 C CA . ASP A 1 99 ? -13.604 -4.922 3.444 1.00 97.56 99 ASP A CA 1
ATOM 723 C C . ASP A 1 99 ? -13.395 -4.345 4.850 1.00 97.56 99 ASP A C 1
ATOM 725 O O . ASP A 1 99 ? -14.364 -4.078 5.562 1.00 97.56 99 ASP A O 1
ATOM 729 N N . VAL A 1 100 ? -12.141 -4.129 5.266 1.00 97.00 100 VAL A N 1
ATOM 730 C CA . VAL A 1 100 ? -11.825 -3.475 6.547 1.00 97.00 100 VAL A CA 1
ATOM 731 C C . VAL A 1 100 ? -12.353 -2.039 6.563 1.00 97.00 100 VAL A C 1
ATOM 733 O O . VAL A 1 100 ? -13.106 -1.685 7.466 1.00 97.00 100 VAL A O 1
ATOM 736 N N . GLN A 1 101 ? -12.033 -1.226 5.555 1.00 97.06 101 GLN A N 1
ATOM 737 C CA . GLN A 1 101 ? -12.525 0.153 5.426 1.00 97.06 101 GLN A CA 1
ATOM 738 C C . GLN A 1 101 ? -14.064 0.208 5.502 1.00 97.06 101 GLN A C 1
ATOM 740 O O . GLN A 1 101 ? -14.621 0.984 6.283 1.00 97.06 101 GLN A O 1
ATOM 745 N N . ALA A 1 102 ? -14.758 -0.669 4.767 1.00 96.62 102 ALA A N 1
ATOM 746 C CA . ALA A 1 102 ? -16.218 -0.738 4.743 1.00 96.62 102 ALA A CA 1
ATOM 747 C C . ALA A 1 102 ? -16.830 -1.084 6.113 1.00 96.62 102 ALA A C 1
ATOM 749 O O . ALA A 1 102 ? -17.831 -0.480 6.508 1.00 96.62 102 ALA A O 1
ATOM 750 N N . LYS A 1 103 ? -16.222 -2.006 6.876 1.00 95.75 103 LYS A N 1
ATOM 751 C CA . LYS A 1 103 ? -16.679 -2.364 8.236 1.00 95.75 103 LYS A CA 1
ATOM 752 C C . LYS A 1 103 ? -16.655 -1.186 9.205 1.00 95.75 103 LYS A C 1
ATOM 754 O O . LYS A 1 103 ? -17.485 -1.132 10.109 1.00 95.75 103 LYS A O 1
ATOM 759 N N . HIS A 1 104 ? -15.732 -0.245 9.014 1.00 94.88 104 HIS A N 1
ATOM 760 C CA . HIS A 1 104 ? -15.595 0.935 9.873 1.00 94.88 104 HIS A CA 1
ATOM 761 C C . HIS A 1 104 ? -16.526 2.088 9.484 1.00 94.88 104 HIS A C 1
ATOM 763 O O . HIS A 1 104 ? -16.458 3.155 10.092 1.00 94.88 104 HIS A O 1
ATOM 769 N N . GLY A 1 105 ? -17.418 1.896 8.504 1.00 91.31 105 GLY A N 1
ATOM 770 C CA . GLY A 1 105 ? -18.553 2.792 8.260 1.00 91.31 105 GLY A CA 1
ATOM 771 C C . GLY A 1 105 ? -18.171 4.254 8.000 1.00 91.31 105 GLY A C 1
ATOM 772 O O . GLY A 1 105 ? -18.906 5.154 8.400 1.00 91.31 105 GLY A O 1
ATOM 773 N N . GLY A 1 106 ? -17.012 4.493 7.376 1.00 91.06 106 GLY A N 1
ATOM 774 C CA . GLY A 1 106 ? -16.492 5.830 7.064 1.00 91.06 106 GLY A CA 1
ATOM 775 C C . GLY A 1 106 ? -15.597 6.460 8.137 1.00 91.06 106 GLY A C 1
ATOM 776 O O . GLY A 1 106 ? -15.067 7.544 7.910 1.00 91.06 106 GLY A O 1
ATOM 777 N N . LEU A 1 107 ? -15.378 5.798 9.280 1.00 92.38 107 LEU A N 1
ATOM 778 C CA . LEU A 1 107 ? -14.391 6.240 10.281 1.00 92.38 107 LEU A CA 1
ATOM 779 C C . LEU A 1 107 ? -12.946 6.047 9.802 1.00 92.38 107 LEU A C 1
ATOM 781 O O . LEU A 1 107 ? -12.042 6.747 10.252 1.00 92.38 107 LEU A O 1
ATOM 785 N N . VAL A 1 108 ? -12.745 5.094 8.893 1.00 94.00 108 VAL A N 1
ATOM 786 C CA . VAL A 1 108 ? -11.491 4.862 8.181 1.00 94.00 108 VAL A CA 1
ATOM 787 C C . VAL A 1 108 ? -11.742 5.202 6.721 1.00 94.00 108 VAL A C 1
ATOM 789 O O . VAL A 1 108 ? -12.566 4.561 6.073 1.00 94.00 108 VAL A O 1
ATOM 792 N N . THR A 1 109 ? -11.075 6.239 6.222 1.00 94.38 109 THR A N 1
ATOM 793 C CA . THR A 1 109 ? -11.273 6.718 4.849 1.00 94.38 109 THR A CA 1
ATOM 794 C C . THR A 1 109 ? -10.398 5.973 3.862 1.00 94.38 109 THR A C 1
ATOM 796 O O . THR A 1 109 ? -10.857 5.682 2.769 1.00 94.38 109 THR A O 1
ATOM 799 N N . GLU A 1 110 ? -9.165 5.656 4.253 1.00 94.44 110 GLU A N 1
ATOM 800 C CA . GLU A 1 110 ? -8.170 4.994 3.417 1.00 94.44 110 GLU A CA 1
ATOM 801 C C . GLU A 1 110 ? -7.245 4.150 4.301 1.00 94.44 110 GLU A C 1
ATOM 803 O O . GLU A 1 110 ? -6.981 4.464 5.464 1.00 94.44 110 GLU A O 1
ATOM 808 N N . ILE A 1 111 ? -6.745 3.067 3.728 1.00 95.69 111 ILE A N 1
ATOM 809 C CA . ILE A 1 111 ? -5.822 2.108 4.329 1.00 95.69 111 ILE A CA 1
ATOM 810 C C . ILE A 1 111 ? -4.806 1.722 3.267 1.00 95.69 111 ILE A C 1
ATOM 812 O O . ILE A 1 111 ? -5.191 1.267 2.185 1.00 95.69 111 ILE A O 1
ATOM 816 N N . PHE A 1 112 ? -3.532 1.856 3.624 1.00 95.94 112 PHE A N 1
ATOM 817 C CA . PHE A 1 112 ? -2.389 1.469 2.811 1.00 95.94 112 PHE A CA 1
ATOM 818 C C . PHE A 1 112 ? -1.536 0.471 3.583 1.00 95.94 112 PHE A C 1
ATOM 820 O O . PHE A 1 112 ? -1.256 0.663 4.769 1.00 95.94 112 PHE A O 1
ATOM 827 N N . VAL A 1 113 ? -1.112 -0.582 2.898 1.00 96.56 113 VAL A N 1
ATOM 828 C CA . VAL A 1 113 ? -0.101 -1.517 3.385 1.00 96.56 113 VAL A CA 1
ATOM 829 C C . VAL A 1 113 ? 1.117 -1.357 2.495 1.00 96.56 113 VAL A C 1
ATOM 831 O O . VAL A 1 113 ? 1.008 -1.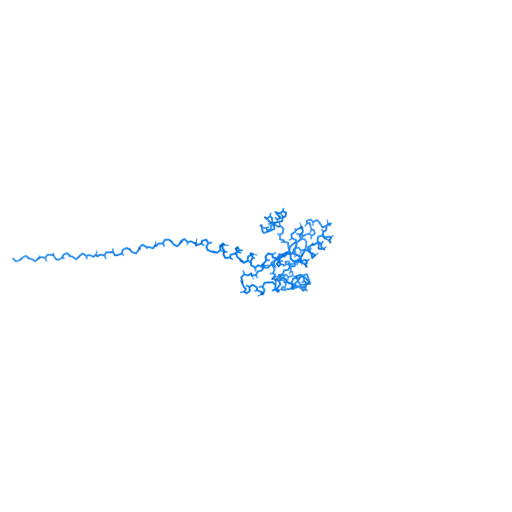478 1.279 1.00 96.56 113 VAL A O 1
ATOM 834 N N . MET A 1 114 ? 2.263 -1.082 3.109 1.00 96.81 114 MET A N 1
ATOM 835 C CA . MET A 1 114 ? 3.515 -0.786 2.416 1.00 96.81 114 MET A CA 1
ATOM 836 C C . MET A 1 114 ? 4.574 -1.840 2.739 1.00 96.81 114 MET A C 1
ATOM 838 O O . MET A 1 114 ? 4.535 -2.475 3.798 1.00 96.81 114 MET A O 1
ATOM 842 N N . ASP A 1 115 ? 5.516 -2.015 1.823 1.00 97.38 115 ASP A N 1
ATOM 843 C CA . ASP A 1 115 ? 6.668 -2.896 1.982 1.00 97.38 115 ASP A CA 1
ATOM 844 C C . ASP A 1 115 ? 7.871 -2.170 2.618 1.00 97.38 115 ASP A C 1
ATOM 846 O O . ASP A 1 115 ? 7.774 -1.017 3.037 1.00 97.38 115 ASP A O 1
ATOM 850 N N . HIS A 1 116 ? 9.017 -2.845 2.715 1.00 96.25 116 HIS A N 1
ATOM 851 C CA . HIS A 1 116 ? 10.237 -2.323 3.340 1.00 96.25 116 HIS A CA 1
ATOM 852 C C . HIS A 1 116 ? 10.869 -1.120 2.626 1.00 96.25 116 HIS A C 1
ATOM 854 O O . HIS A 1 116 ? 11.695 -0.434 3.230 1.00 96.25 116 HIS A O 1
ATOM 860 N N . LEU A 1 117 ? 10.504 -0.869 1.369 1.00 96.88 117 LEU A N 1
ATOM 861 C CA . LEU A 1 117 ? 10.934 0.294 0.591 1.00 96.88 117 LEU A CA 1
ATOM 862 C C . LEU A 1 117 ? 9.892 1.418 0.645 1.00 96.88 117 LEU A C 1
ATOM 864 O O . LEU A 1 117 ? 10.148 2.512 0.149 1.00 96.88 117 LEU A O 1
ATOM 868 N N . GLY A 1 118 ? 8.727 1.164 1.245 1.00 97.38 118 GLY A N 1
ATOM 869 C CA . GLY A 1 118 ? 7.592 2.075 1.251 1.00 97.38 118 GLY A CA 1
ATOM 870 C C . GLY A 1 118 ? 6.719 1.967 0.001 1.00 97.38 118 GLY A C 1
ATOM 871 O O . GLY A 1 118 ? 5.890 2.843 -0.212 1.00 97.38 118 GLY A O 1
ATOM 872 N N . LEU A 1 119 ? 6.874 0.944 -0.845 1.00 98.38 119 LEU A N 1
ATOM 873 C CA . LEU A 1 119 ? 5.977 0.729 -1.986 1.00 98.38 119 LEU A CA 1
ATOM 874 C C . LEU A 1 119 ? 4.664 0.101 -1.513 1.00 98.38 119 LEU A C 1
ATOM 876 O O . LEU A 1 119 ? 4.662 -0.772 -0.642 1.00 98.38 119 LEU A O 1
ATOM 880 N N . ASN A 1 120 ? 3.542 0.518 -2.094 1.00 98.12 120 ASN A N 1
ATOM 881 C CA . ASN A 1 120 ? 2.233 -0.022 -1.735 1.00 98.12 120 ASN A CA 1
ATOM 882 C C . ASN A 1 120 ? 2.091 -1.504 -2.132 1.00 98.12 120 ASN A C 1
ATOM 884 O O . ASN A 1 120 ? 2.048 -1.838 -3.307 1.00 98.12 120 ASN A O 1
ATOM 888 N N . VAL A 1 121 ? 1.948 -2.389 -1.146 1.00 98.00 121 VAL A N 1
ATOM 889 C CA . VAL A 1 121 ? 1.592 -3.814 -1.318 1.00 98.00 121 VAL A CA 1
ATOM 890 C C . VAL A 1 121 ? 0.103 -3.960 -1.644 1.00 98.00 121 VAL A C 1
ATOM 892 O O . VAL A 1 121 ? -0.321 -4.822 -2.413 1.00 98.00 121 VAL A O 1
ATOM 895 N N . GLY A 1 122 ? -0.722 -3.120 -1.020 1.00 97.81 122 GLY A N 1
ATOM 896 C CA . GLY A 1 122 ? -2.170 -3.139 -1.162 1.00 97.81 122 GLY A CA 1
ATOM 897 C C . GLY A 1 122 ? -2.799 -1.871 -0.620 1.00 97.81 122 GLY A C 1
ATOM 898 O O . GLY A 1 122 ? -2.266 -1.243 0.299 1.00 97.81 122 GLY A O 1
ATOM 899 N N . GLN A 1 123 ? -3.940 -1.498 -1.191 1.00 97.75 123 GLN A N 1
ATOM 900 C CA . GLN A 1 123 ? -4.633 -0.262 -0.859 1.00 97.75 123 GLN A CA 1
ATOM 901 C C . GLN A 1 123 ? -6.149 -0.461 -0.896 1.00 97.75 123 GLN A C 1
ATOM 903 O O . GLN A 1 123 ? -6.687 -1.176 -1.742 1.00 97.75 123 GLN A O 1
ATOM 908 N N . SER A 1 124 ? -6.845 0.184 0.032 1.00 98.00 124 SER A N 1
ATOM 909 C CA . SER A 1 124 ? -8.315 0.222 0.022 1.00 98.00 124 SER A CA 1
ATOM 910 C C . SER A 1 124 ? -8.855 1.232 -0.995 1.00 98.00 124 SER A C 1
ATOM 912 O O . SER A 1 124 ? -9.764 0.917 -1.759 1.00 98.00 124 SER A O 1
ATOM 914 N N . GLU A 1 125 ? -8.202 2.387 -1.087 1.00 97.19 125 GLU A N 1
ATOM 915 C CA . GLU A 1 125 ? -8.479 3.454 -2.045 1.00 97.19 125 GLU A CA 1
ATOM 916 C C . GLU A 1 125 ? -7.234 3.762 -2.869 1.00 97.19 125 GLU A C 1
ATOM 918 O O . GLU A 1 125 ? -6.118 3.403 -2.501 1.00 97.19 125 GLU A O 1
ATOM 923 N N . ARG A 1 126 ? -7.420 4.411 -4.016 1.00 95.75 126 ARG A N 1
ATOM 924 C CA . ARG A 1 126 ? -6.320 4.716 -4.930 1.00 95.75 126 ARG A CA 1
ATOM 925 C C . ARG A 1 126 ? -5.588 5.992 -4.509 1.00 95.75 126 ARG A C 1
ATOM 927 O O . ARG A 1 126 ? -6.153 7.077 -4.606 1.00 95.75 126 ARG A O 1
ATOM 934 N N . THR A 1 127 ? -4.309 5.867 -4.171 1.00 95.56 127 THR A N 1
ATOM 935 C CA . THR A 1 127 ? -3.409 7.005 -3.919 1.00 95.56 127 THR A CA 1
ATOM 936 C C . THR A 1 127 ? -2.907 7.699 -5.202 1.00 95.56 127 THR A C 1
ATOM 938 O O . THR A 1 127 ? -2.984 7.149 -6.308 1.00 95.56 127 THR A O 1
ATOM 941 N N . SER A 1 128 ? -2.332 8.896 -5.062 1.00 95.31 128 SER A N 1
ATOM 942 C CA . SER A 1 128 ? -1.700 9.654 -6.153 1.00 95.31 128 SER A CA 1
ATOM 943 C C . SER A 1 128 ? -0.363 9.090 -6.646 1.00 95.31 128 SER A C 1
ATOM 945 O O . SER A 1 128 ? 0.020 9.364 -7.783 1.00 95.31 128 SER A O 1
ATOM 947 N N . ASP A 1 129 ? 0.332 8.331 -5.811 1.00 95.00 129 ASP A N 1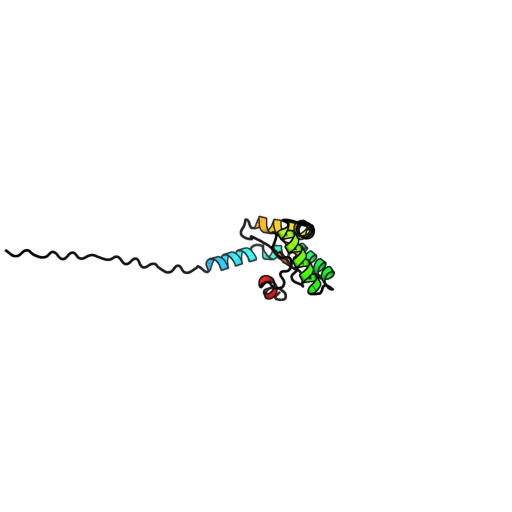
ATOM 948 C CA . ASP A 1 129 ? 1.750 7.975 -5.906 1.00 95.00 129 ASP A CA 1
ATOM 949 C C . ASP A 1 129 ? 1.986 6.591 -5.287 1.00 95.00 129 ASP A C 1
ATOM 951 O O . ASP A 1 129 ? 1.455 6.257 -4.233 1.00 95.00 129 ASP A O 1
ATOM 955 N N . TYR A 1 130 ? 2.743 5.732 -5.957 1.00 97.75 130 TYR A N 1
ATOM 956 C CA . TYR A 1 130 ? 2.888 4.338 -5.531 1.00 97.75 130 TYR A CA 1
ATOM 957 C C . TYR A 1 130 ? 3.881 4.180 -4.386 1.00 97.75 130 TYR A C 1
ATOM 959 O O . TYR A 1 130 ? 3.698 3.315 -3.522 1.00 97.75 130 TYR A O 1
ATOM 967 N N . TRP A 1 131 ? 4.919 5.012 -4.383 1.00 98.00 131 TRP A N 1
ATOM 968 C CA . TRP A 1 131 ? 5.916 5.042 -3.331 1.00 98.00 131 TRP A CA 1
ATOM 969 C C . TRP A 1 131 ? 5.466 5.968 -2.210 1.00 98.00 131 TRP A C 1
ATOM 971 O O . TRP A 1 131 ? 5.024 7.075 -2.452 1.00 98.00 131 TRP A O 1
ATOM 981 N N . GLN A 1 132 ? 5.550 5.483 -0.980 1.00 96.38 132 GLN A N 1
ATOM 982 C CA . GLN A 1 132 ? 5.149 6.177 0.241 1.00 96.38 132 GLN A CA 1
ATOM 983 C C . GLN A 1 132 ? 6.317 6.250 1.230 1.00 96.38 132 GLN A C 1
ATOM 985 O O . GLN A 1 132 ? 6.126 6.535 2.412 1.00 96.38 132 GLN A O 1
ATOM 990 N N . GLY A 1 133 ? 7.529 5.907 0.783 1.00 93.44 133 GLY A N 1
ATOM 991 C CA . GLY A 1 133 ? 8.698 5.817 1.646 1.00 93.44 133 GLY A CA 1
ATOM 992 C C . GLY A 1 133 ? 9.195 7.178 2.118 1.00 93.44 133 GLY A C 1
ATOM 993 O O . GLY A 1 133 ? 9.790 7.255 3.185 1.00 93.44 133 GLY A O 1
ATOM 994 N N . ASP A 1 134 ? 8.934 8.254 1.387 1.00 92.06 134 ASP A N 1
ATOM 995 C CA . ASP A 1 134 ? 9.227 9.631 1.794 1.00 92.06 134 ASP A CA 1
ATOM 996 C C . ASP A 1 134 ? 8.162 10.222 2.736 1.00 92.06 134 ASP A C 1
ATOM 998 O O . ASP A 1 134 ? 8.426 11.187 3.461 1.00 92.06 134 ASP A O 1
ATOM 1002 N N . GLU A 1 135 ? 6.981 9.607 2.797 1.00 91.62 135 GLU A N 1
ATOM 1003 C CA . GLU A 1 135 ? 5.868 10.077 3.609 1.00 91.62 135 GLU A CA 1
ATOM 1004 C C . GLU A 1 135 ? 6.093 9.868 5.113 1.00 91.62 135 GLU A C 1
ATOM 1006 O O . GLU A 1 135 ? 6.576 8.837 5.597 1.00 91.62 135 GLU A O 1
ATOM 1011 N N . ALA A 1 136 ? 5.630 10.836 5.911 1.00 89.19 136 ALA A N 1
ATOM 1012 C CA . ALA A 1 136 ? 5.777 10.793 7.367 1.00 89.19 136 ALA A CA 1
ATOM 1013 C C . ALA A 1 136 ? 5.100 9.562 7.995 1.00 89.19 136 ALA A C 1
ATOM 1015 O O . ALA A 1 136 ? 5.558 9.074 9.030 1.00 89.19 136 ALA A O 1
ATOM 1016 N N . LYS A 1 137 ? 4.017 9.059 7.383 1.00 82.62 137 LYS A N 1
ATOM 1017 C CA . LYS A 1 137 ? 3.317 7.844 7.828 1.00 82.62 137 LYS A CA 1
ATOM 1018 C C . LYS A 1 137 ? 4.205 6.604 7.741 1.00 82.62 137 LYS A C 1
ATOM 1020 O O . LYS A 1 137 ? 4.108 5.762 8.626 1.00 82.62 137 LYS A O 1
ATOM 1025 N N . PHE A 1 138 ? 5.098 6.519 6.755 1.00 89.25 138 PHE A N 1
ATOM 1026 C CA . PHE A 1 138 ? 6.083 5.445 6.664 1.00 89.25 138 PHE A CA 1
ATOM 1027 C C . PHE A 1 138 ? 7.261 5.714 7.602 1.00 89.25 138 PHE A C 1
ATOM 1029 O O . PHE A 1 138 ? 7.513 4.925 8.509 1.00 89.25 138 PHE A O 1
ATOM 1036 N N . GLN A 1 139 ? 7.906 6.877 7.475 1.00 89.75 139 GLN A N 1
ATOM 1037 C CA . GLN A 1 139 ? 9.125 7.227 8.221 1.00 89.75 139 GLN A CA 1
ATOM 1038 C C . GLN A 1 139 ? 8.970 7.169 9.749 1.00 89.75 139 GLN A C 1
ATOM 1040 O O . GLN A 1 139 ? 9.937 6.920 10.465 1.00 89.75 139 GLN A O 1
ATOM 1045 N N . LYS A 1 140 ? 7.761 7.408 10.272 1.00 88.25 140 LYS A N 1
ATOM 1046 C CA . LYS A 1 140 ? 7.489 7.379 11.719 1.00 88.25 140 LYS A CA 1
ATOM 1047 C C . LYS A 1 140 ? 6.994 6.030 12.240 1.00 88.25 140 LYS A C 1
ATOM 1049 O O . LYS A 1 140 ? 6.969 5.854 13.455 1.00 88.25 140 LYS A O 1
ATOM 1054 N N . SER A 1 141 ? 6.550 5.123 11.369 1.00 83.94 141 SER A N 1
ATOM 1055 C CA . SER A 1 141 ? 5.957 3.841 11.781 1.00 83.94 141 SER A CA 1
ATOM 1056 C C . SER A 1 141 ? 6.827 2.639 11.425 1.00 83.94 141 SER A C 1
ATOM 1058 O O . SER A 1 141 ? 6.890 1.672 12.187 1.00 83.94 141 SER A O 1
ATOM 1060 N N . TYR A 1 142 ? 7.538 2.697 10.302 1.00 83.88 142 TYR A N 1
ATOM 1061 C CA . TYR A 1 142 ? 8.393 1.614 9.857 1.00 83.88 142 TYR A CA 1
ATOM 1062 C C . TYR A 1 142 ? 9.577 1.425 10.815 1.00 83.88 142 TYR A C 1
ATOM 1064 O O . TYR A 1 142 ? 10.302 2.363 11.137 1.00 83.88 142 TYR A O 1
ATOM 1072 N N . GLY A 1 143 ? 9.747 0.198 11.312 1.00 80.06 143 GLY A N 1
ATOM 1073 C CA . GLY A 1 143 ? 10.774 -0.146 12.301 1.00 80.06 143 GLY A CA 1
ATOM 1074 C C . GLY A 1 143 ? 10.459 0.262 13.748 1.00 80.06 143 GLY A C 1
ATOM 1075 O O . GLY A 1 143 ? 11.231 -0.092 14.637 1.00 80.06 143 GLY A O 1
ATOM 1076 N N . ALA A 1 144 ? 9.341 0.952 14.005 1.00 76.56 144 ALA A N 1
ATOM 1077 C CA . ALA A 1 144 ? 8.963 1.396 15.350 1.00 76.56 144 ALA A CA 1
ATOM 1078 C C . ALA A 1 144 ? 8.296 0.303 16.208 1.00 76.56 144 ALA A C 1
ATOM 1080 O O . ALA A 1 144 ? 8.345 0.420 17.428 1.00 76.56 144 ALA A O 1
ATOM 1081 N N . GLY A 1 145 ? 7.744 -0.751 15.587 1.00 58.69 145 GLY A N 1
ATOM 1082 C CA . GLY A 1 145 ? 7.218 -1.948 16.267 1.00 58.69 145 GLY A CA 1
ATOM 1083 C C . GLY A 1 145 ? 5.982 -1.711 17.127 1.00 58.69 145 GLY A C 1
ATOM 1084 O O . GLY A 1 145 ? 6.146 -1.422 18.330 1.00 58.69 145 GLY A O 1
#

Radius of gyration: 26.74 Å; chains: 1; bounding box: 56×91×52 Å

Sequence (145 aa):
MFPMKKILASTVALLMAAPSFASTDYVSAIEKLVAGGLKAEIAAPVVLAAIREQNAQHAALDQAAVDAMDLQWRAEIKAGDGPMIQETMANAISAYLKDVQAKHGGLVTEIFVMDHLGLNVGQSERTSDYWQGDEAKFQKSYGAG

Secondary structure (DSSP, 8-state):
--PPPPP----------------THHHHHHHHHIIIIIHHHHT-HHHHHHHHHHHHHTTT--HHHHHHHHHHHHHHHHHT--HHHHHHHHSHHHHHHHHHHHHTTTS----EEE-TTSBEEEESS--S-SB-SSSHHHHTTTTT-

Foldseek 3Di:
DDDDDDDDDDDDDDPDDDDDDPDPVVVVVVVCVCVVCVVVLCVDPVLVVLQVVVCVVCVPDDVVNLVVVQVVLLVQVVVVHDDVRCPQCPDPVQVSQLVSCVVVVNPRPKDFRAYPQQATSHIVDDDNTRHCCPPPVCVVPPPPD